Protein AF-A0A5C5XMS8-F1 (afdb_monomer)

Secondary structure (DSSP, 8-state):
--HHHHHHHHHHHHHHHHHTTS-HHHHTSEEEHHHHHHHHHHHHHHHHH-GGGGGTSPPPP---HHHHHTTEEEEEHHHHHHHHHHHHHHHHHHHHT-

pLDDT: mean 89.98, std 7.84, range [49.34, 96.25]

Structure (mmCIF, N/CA/C/O backbone):
data_AF-A0A5C5XMS8-F1
#
_entry.id   AF-A0A5C5XMS8-F1
#
loop_
_atom_site.group_PDB
_atom_site.id
_atom_site.type_symbol
_atom_site.label_atom_id
_atom_site.label_alt_id
_atom_site.label_comp_id
_atom_site.label_asym_id
_atom_site.label_entity_id
_atom_site.label_seq_id
_atom_site.pdbx_PDB_ins_code
_atom_site.Cartn_x
_atom_site.Cartn_y
_atom_site.Cartn_z
_atom_site.occupancy
_atom_site.B_iso_or_equiv
_atom_site.auth_seq_id
_atom_site.auth_comp_id
_atom_site.auth_asym_id
_atom_site.auth_atom_id
_atom_site.pdbx_PDB_model_num
ATOM 1 N N . MET A 1 1 ? -7.983 2.768 20.658 1.00 59.47 1 MET A N 1
ATOM 2 C CA . MET A 1 1 ? -7.372 2.510 19.334 1.00 59.47 1 MET A CA 1
ATOM 3 C C . MET A 1 1 ? -6.460 1.306 19.478 1.00 59.47 1 MET A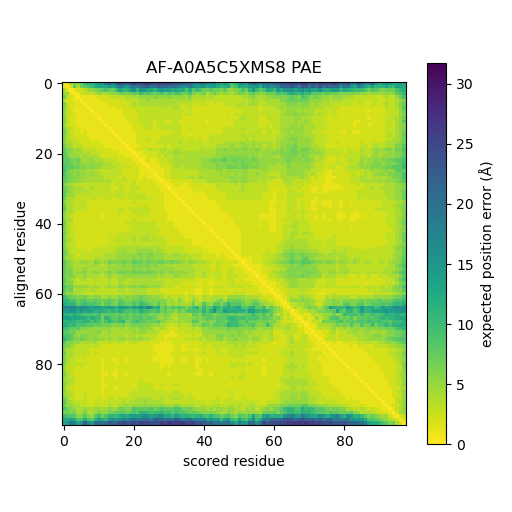 C 1
ATOM 5 O O . MET A 1 1 ? -5.700 1.280 20.442 1.00 59.47 1 MET A O 1
ATOM 9 N N . THR A 1 2 ? -6.557 0.299 18.614 1.00 69.50 2 THR A N 1
ATOM 10 C CA . THR A 1 2 ? -5.670 -0.868 18.692 1.00 69.50 2 THR A CA 1
ATOM 11 C C . THR A 1 2 ? -4.249 -0.459 18.307 1.00 69.50 2 THR A C 1
ATOM 13 O O . THR A 1 2 ? -4.037 0.325 17.381 1.00 69.50 2 THR A O 1
ATOM 16 N N . LYS A 1 3 ? -3.252 -0.970 19.040 1.00 76.50 3 LYS A N 1
ATOM 17 C CA . LYS A 1 3 ? -1.814 -0.768 18.767 1.00 76.50 3 LYS A CA 1
ATOM 18 C C . LYS A 1 3 ? -1.463 -1.078 17.301 1.00 76.50 3 LYS A C 1
ATOM 20 O O . LYS A 1 3 ? -0.571 -0.454 16.735 1.00 76.50 3 LYS A O 1
ATOM 25 N N . ASN A 1 4 ? -2.224 -1.982 16.690 1.00 84.50 4 ASN A N 1
ATOM 26 C CA . ASN A 1 4 ? -2.082 -2.434 1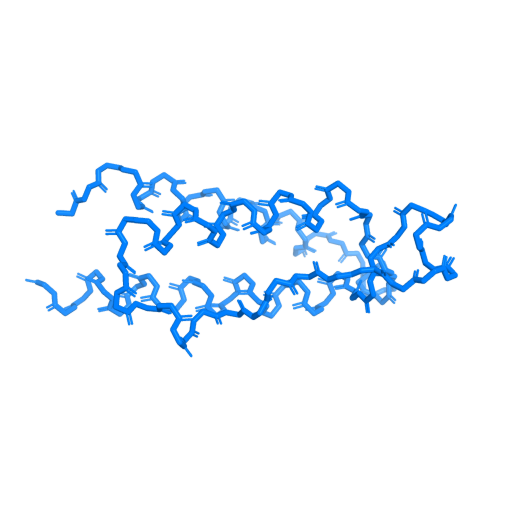5.313 1.00 84.50 4 ASN A CA 1
ATOM 27 C C . ASN A 1 4 ? -2.343 -1.327 14.281 1.00 84.50 4 ASN A C 1
ATOM 29 O O . ASN A 1 4 ? -1.551 -1.190 13.357 1.00 84.50 4 ASN A O 1
ATOM 33 N N . ILE A 1 5 ? -3.361 -0.473 14.460 1.00 87.62 5 ILE A N 1
ATOM 34 C CA . ILE A 1 5 ? -3.664 0.596 13.485 1.00 87.62 5 ILE A CA 1
ATOM 35 C C . ILE A 1 5 ? -2.532 1.633 13.431 1.00 87.62 5 ILE A C 1
ATOM 37 O O . ILE A 1 5 ? -2.140 2.064 12.349 1.00 87.62 5 ILE A O 1
ATOM 41 N N . LYS A 1 6 ? -1.941 1.987 14.581 1.00 88.00 6 LYS A N 1
ATOM 42 C CA . LYS A 1 6 ? -0.778 2.893 14.615 1.00 88.00 6 LYS A CA 1
ATOM 43 C C . LYS A 1 6 ? 0.428 2.295 13.890 1.00 88.00 6 LYS A C 1
ATOM 45 O O . LYS A 1 6 ? 1.081 2.991 13.122 1.00 88.00 6 LYS A O 1
ATOM 50 N N . LEU A 1 7 ? 0.695 1.002 14.093 1.00 90.06 7 LEU A N 1
ATOM 51 C CA . LEU A 1 7 ? 1.772 0.295 13.391 1.00 90.06 7 LEU A CA 1
ATOM 52 C C . LEU A 1 7 ? 1.524 0.233 11.876 1.00 90.06 7 LEU A C 1
ATOM 54 O O . LEU A 1 7 ? 2.455 0.447 11.101 1.00 90.06 7 LEU A O 1
ATOM 58 N N . LEU A 1 8 ? 0.275 0.004 11.453 1.00 91.25 8 LEU A N 1
ATOM 59 C CA . LEU A 1 8 ? -0.125 0.053 10.045 1.00 91.25 8 LEU A CA 1
ATOM 60 C C . LEU A 1 8 ? 0.110 1.441 9.442 1.00 91.25 8 LEU A C 1
ATOM 62 O O . LEU A 1 8 ? 0.730 1.539 8.385 1.00 91.25 8 LEU A O 1
ATOM 66 N N . LYS A 1 9 ? -0.298 2.512 10.136 1.00 92.00 9 LYS A N 1
ATOM 67 C CA . LYS A 1 9 ? -0.041 3.895 9.710 1.00 92.00 9 LYS A CA 1
ATOM 68 C C . LYS A 1 9 ? 1.455 4.163 9.544 1.00 92.00 9 LYS A C 1
ATOM 70 O O . LYS A 1 9 ? 1.872 4.627 8.489 1.00 92.00 9 LYS A O 1
ATOM 75 N N . THR A 1 10 ? 2.277 3.776 10.522 1.00 92.75 10 THR A N 1
ATOM 76 C CA . THR A 1 10 ? 3.741 3.911 10.428 1.00 92.75 10 THR A CA 1
ATOM 77 C C . THR A 1 10 ? 4.320 3.141 9.238 1.00 92.75 10 THR A C 1
ATOM 79 O O . THR A 1 10 ? 5.209 3.649 8.552 1.00 92.75 10 THR A O 1
ATOM 82 N N . LYS A 1 11 ? 3.820 1.929 8.955 1.00 92.38 11 LYS A N 1
ATOM 83 C CA . LYS A 1 11 ? 4.240 1.153 7.779 1.00 92.38 11 LYS A CA 1
ATOM 84 C C . LYS A 1 11 ? 3.903 1.898 6.483 1.00 92.38 11 LYS A C 1
ATOM 86 O O . LYS A 1 11 ? 4.790 2.074 5.651 1.00 92.38 11 LYS A O 1
ATOM 91 N N . ILE A 1 12 ? 2.668 2.386 6.344 1.00 94.25 12 ILE A N 1
ATOM 92 C CA . ILE A 1 12 ? 2.197 3.154 5.177 1.00 94.25 12 ILE A CA 1
ATOM 93 C C . ILE A 1 12 ? 3.050 4.417 4.971 1.00 94.25 12 ILE A C 1
ATOM 95 O O . ILE A 1 12 ? 3.539 4.658 3.867 1.00 94.25 12 ILE A O 1
ATOM 99 N N . GLU A 1 13 ? 3.292 5.190 6.031 1.00 94.69 13 GLU A N 1
ATOM 100 C CA . GLU A 1 13 ? 4.106 6.412 5.989 1.00 94.69 13 GLU A CA 1
ATOM 101 C C . GLU A 1 13 ? 5.565 6.135 5.600 1.00 94.69 13 GLU A C 1
ATOM 103 O O . GLU A 1 13 ? 6.156 6.880 4.815 1.00 94.69 13 GLU A O 1
ATOM 108 N N . SER A 1 14 ? 6.151 5.046 6.107 1.00 93.62 14 SER A N 1
ATOM 109 C CA . SER A 1 14 ? 7.512 4.630 5.754 1.00 93.62 14 SER A CA 1
ATOM 110 C C . SER A 1 14 ? 7.622 4.232 4.278 1.00 93.62 14 SER A C 1
ATOM 112 O O . SER A 1 14 ? 8.546 4.664 3.574 1.00 93.62 14 SER A O 1
ATOM 114 N N . THR A 1 15 ? 6.641 3.475 3.775 1.00 93.12 15 THR A N 1
ATOM 115 C CA . THR A 1 15 ? 6.548 3.120 2.355 1.00 93.12 15 THR A CA 1
ATOM 116 C C . THR A 1 15 ? 6.419 4.376 1.500 1.0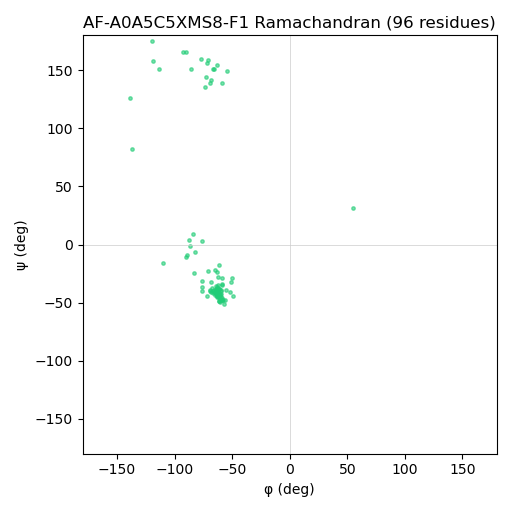0 93.12 15 THR A C 1
ATOM 118 O O . THR A 1 15 ? 7.224 4.575 0.589 1.00 93.12 15 THR A O 1
ATOM 121 N N . LYS A 1 16 ? 5.501 5.289 1.846 1.00 94.00 16 LYS A N 1
ATOM 122 C CA . LYS A 1 16 ? 5.331 6.576 1.155 1.00 94.00 16 LYS A CA 1
ATOM 123 C C . LYS A 1 16 ? 6.629 7.382 1.131 1.00 94.00 16 LYS A C 1
ATOM 125 O O . LYS A 1 16 ? 7.042 7.853 0.075 1.00 94.00 16 LYS A O 1
ATOM 130 N N . LYS A 1 17 ? 7.319 7.510 2.268 1.00 93.56 17 LYS A N 1
ATOM 131 C CA . LYS A 1 17 ? 8.599 8.233 2.358 1.00 93.56 17 LYS A CA 1
ATOM 132 C C . LYS A 1 17 ? 9.661 7.641 1.434 1.00 93.56 17 LYS A C 1
ATOM 134 O O . LYS A 1 17 ? 10.498 8.374 0.913 1.00 93.56 17 LYS A O 1
ATOM 139 N N . THR A 1 18 ? 9.645 6.326 1.242 1.00 91.25 18 THR A N 1
ATOM 140 C CA . THR A 1 18 ? 10.557 5.639 0.324 1.00 91.25 18 THR A CA 1
ATOM 141 C C . THR A 1 18 ? 10.192 5.930 -1.131 1.00 91.25 18 THR A C 1
ATOM 143 O O . THR A 1 18 ? 11.073 6.293 -1.908 1.00 91.25 18 THR A O 1
ATOM 146 N N . LEU A 1 19 ? 8.903 5.879 -1.482 1.00 90.56 19 LEU A N 1
ATOM 147 C CA . LEU A 1 19 ? 8.416 6.247 -2.818 1.00 90.56 19 LEU A CA 1
ATOM 148 C C . LEU A 1 19 ? 8.679 7.718 -3.161 1.00 90.56 19 LEU A C 1
ATOM 150 O O . LEU A 1 19 ? 9.031 8.034 -4.295 1.00 90.56 19 LEU A O 1
ATOM 154 N N . GLY A 1 20 ? 8.605 8.612 -2.172 1.00 89.31 20 GLY A N 1
ATOM 155 C CA . GLY A 1 20 ? 8.917 10.034 -2.323 1.00 89.31 20 GLY A CA 1
ATOM 156 C C . GLY A 1 20 ? 10.364 10.326 -2.739 1.00 89.31 20 GLY A C 1
ATOM 157 O O . GLY A 1 20 ? 10.641 11.417 -3.226 1.00 89.31 20 GLY A O 1
ATOM 158 N N . LYS A 1 21 ? 11.282 9.360 -2.588 1.00 93.00 21 LYS A N 1
ATOM 159 C CA . LYS A 1 21 ? 12.687 9.476 -3.019 1.00 93.00 21 LYS A CA 1
ATOM 160 C C . LYS A 1 21 ? 12.922 9.019 -4.460 1.00 93.00 21 LYS A C 1
ATOM 162 O O . LYS A 1 21 ? 14.029 9.183 -4.968 1.00 93.00 21 LYS A O 1
ATOM 167 N N . LEU A 1 22 ? 11.927 8.406 -5.099 1.00 91.62 22 LEU A N 1
ATOM 168 C CA . LEU A 1 22 ? 12.034 7.963 -6.484 1.00 9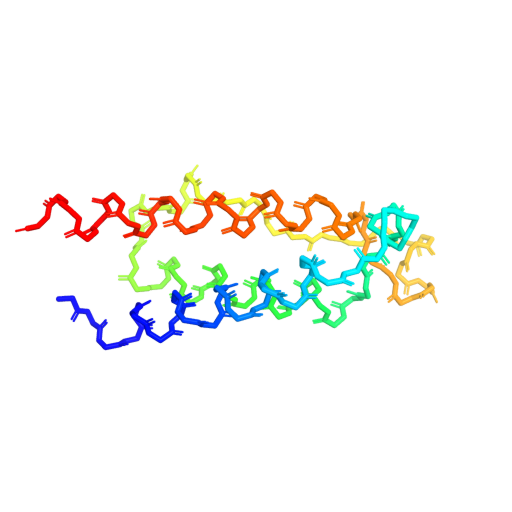1.62 22 LEU A CA 1
ATOM 169 C C . LEU A 1 22 ? 12.006 9.164 -7.432 1.00 91.62 22 LEU A C 1
ATOM 171 O O . LEU A 1 22 ? 11.274 10.130 -7.207 1.00 91.62 22 LEU A O 1
ATOM 175 N N . SER A 1 23 ? 12.772 9.081 -8.522 1.00 93.69 23 SER A N 1
ATOM 176 C CA . SER A 1 23 ? 12.714 10.088 -9.583 1.00 93.69 23 SER A CA 1
ATOM 177 C C . SER A 1 23 ? 11.327 10.111 -10.247 1.00 93.69 23 SER A C 1
ATOM 179 O O . SER A 1 23 ? 10.646 9.078 -10.264 1.00 93.69 23 SER A O 1
ATOM 181 N N . PRO A 1 24 ? 10.905 11.243 -10.842 1.00 91.88 24 PRO A N 1
ATOM 182 C CA . PRO A 1 24 ? 9.634 11.328 -11.566 1.00 91.88 24 PRO A CA 1
ATOM 183 C C . PRO A 1 24 ? 9.462 10.230 -12.626 1.00 91.88 24 PRO A C 1
ATOM 185 O O . PRO A 1 24 ? 8.398 9.619 -12.705 1.00 91.88 24 PRO A O 1
ATOM 188 N N . ASP A 1 25 ? 10.526 9.904 -13.363 1.00 92.81 25 ASP A N 1
ATOM 189 C CA . ASP A 1 25 ? 10.510 8.837 -14.372 1.00 92.81 25 ASP A CA 1
ATOM 190 C C . ASP A 1 25 ? 10.284 7.458 -13.747 1.00 92.81 25 ASP A C 1
ATOM 192 O O . ASP A 1 25 ? 9.497 6.655 -14.248 1.00 92.81 25 ASP A O 1
ATOM 196 N N . SER A 1 26 ? 10.912 7.194 -12.596 1.00 90.81 26 SER A N 1
ATOM 197 C CA . SER A 1 26 ? 10.704 5.946 -11.857 1.00 90.81 26 SER A CA 1
ATOM 198 C C . SER A 1 26 ? 9.254 5.822 -11.390 1.00 90.81 26 SER A C 1
ATOM 200 O O . SER A 1 26 ? 8.681 4.732 -11.450 1.00 90.81 26 SER A O 1
ATOM 202 N N . LYS A 1 27 ? 8.623 6.938 -10.993 1.00 92.31 27 LYS A N 1
ATOM 203 C CA . LYS A 1 27 ? 7.220 6.958 -10.553 1.00 92.31 27 LYS A CA 1
ATOM 204 C C . LYS A 1 27 ? 6.226 6.588 -11.661 1.00 92.31 27 LYS A C 1
ATOM 206 O O . LYS A 1 27 ? 5.122 6.136 -11.360 1.00 92.31 27 LYS A O 1
ATOM 211 N N . GLN A 1 28 ? 6.623 6.725 -12.928 1.00 93.69 28 GLN A N 1
ATOM 212 C CA . GLN A 1 28 ? 5.822 6.328 -14.090 1.00 93.69 28 GLN A CA 1
ATOM 213 C C . GLN A 1 28 ? 5.912 4.835 -14.426 1.00 93.69 28 GLN A C 1
ATOM 215 O O . GLN A 1 28 ? 5.187 4.356 -15.302 1.00 93.69 28 GLN A O 1
ATOM 220 N N . THR A 1 29 ? 6.782 4.088 -13.747 1.00 94.19 29 THR A N 1
ATOM 221 C CA . THR A 1 29 ? 6.912 2.644 -13.944 1.00 94.19 29 THR A CA 1
ATOM 222 C C . THR A 1 29 ? 5.915 1.868 -13.087 1.00 94.19 29 THR A C 1
ATOM 224 O O . THR A 1 29 ? 5.497 2.320 -12.020 1.00 94.19 29 THR A O 1
ATOM 227 N N . HIS A 1 30 ? 5.523 0.692 -13.575 1.00 94.19 30 HIS A N 1
ATOM 228 C CA . HIS A 1 30 ? 4.646 -0.214 -12.841 1.00 94.19 30 HIS A CA 1
ATOM 229 C C . HIS A 1 30 ? 5.349 -0.788 -11.615 1.00 94.19 30 HIS A C 1
ATOM 231 O O . HIS A 1 30 ? 6.532 -1.143 -11.681 1.00 94.19 30 HIS A O 1
ATOM 237 N N . ILE A 1 31 ? 4.604 -0.924 -10.522 1.00 94.88 31 ILE A N 1
ATOM 238 C CA . ILE A 1 31 ? 5.115 -1.570 -9.314 1.00 94.88 31 ILE A CA 1
ATOM 239 C C . ILE A 1 31 ? 5.265 -3.078 -9.535 1.00 94.88 31 ILE A C 1
ATOM 241 O O . ILE A 1 31 ? 4.631 -3.670 -10.415 1.00 94.88 31 ILE A O 1
ATOM 245 N N . SER A 1 32 ? 6.100 -3.721 -8.723 1.00 94.62 32 SER A N 1
ATOM 246 C CA . SER A 1 32 ? 6.181 -5.180 -8.715 1.00 94.62 32 SER A CA 1
ATOM 247 C C . SER A 1 32 ? 4.935 -5.800 -8.076 1.00 94.62 32 SER A C 1
ATOM 249 O O . SER A 1 32 ? 4.280 -5.181 -7.234 1.00 94.62 32 SER A O 1
ATOM 251 N N . LEU A 1 33 ? 4.639 -7.054 -8.431 1.00 93.12 33 LEU A N 1
ATOM 252 C CA . LEU A 1 33 ? 3.576 -7.828 -7.775 1.00 93.12 33 LEU A CA 1
ATOM 253 C C . LEU A 1 33 ? 3.767 -7.904 -6.257 1.00 93.12 33 LEU A C 1
ATOM 255 O O . LEU A 1 33 ? 2.804 -7.745 -5.522 1.00 93.12 33 LEU A O 1
ATOM 259 N N . ALA A 1 34 ? 5.006 -8.055 -5.787 1.00 92.50 34 ALA A N 1
ATOM 260 C CA . ALA A 1 34 ? 5.298 -8.128 -4.357 1.00 92.50 34 ALA A CA 1
ATOM 261 C C . ALA A 1 34 ? 4.884 -6.850 -3.603 1.00 92.50 34 ALA A C 1
ATOM 263 O O . ALA A 1 34 ? 4.368 -6.922 -2.492 1.00 92.50 34 ALA A O 1
ATOM 264 N N . ILE A 1 35 ? 5.072 -5.671 -4.211 1.00 94.06 35 ILE A N 1
ATOM 265 C CA . ILE A 1 35 ? 4.632 -4.402 -3.611 1.00 94.06 35 ILE A CA 1
ATOM 266 C C . ILE A 1 35 ? 3.100 -4.319 -3.606 1.00 94.06 35 ILE A C 1
ATOM 268 O O . ILE A 1 35 ? 2.513 -3.873 -2.621 1.00 94.06 35 ILE A O 1
ATOM 272 N N . ALA A 1 36 ? 2.449 -4.770 -4.681 1.00 95.06 36 ALA A N 1
ATOM 273 C CA . ALA A 1 36 ? 0.992 -4.826 -4.751 1.00 95.06 36 ALA A CA 1
ATOM 274 C C . ALA A 1 36 ? 0.394 -5.766 -3.689 1.00 95.06 36 ALA A C 1
ATOM 276 O O . ALA A 1 36 ? -0.586 -5.415 -3.037 1.00 95.06 36 ALA A O 1
ATOM 277 N N . GLU A 1 37 ? 0.998 -6.937 -3.488 1.00 94.94 37 GLU A N 1
ATOM 278 C CA . GLU A 1 37 ? 0.602 -7.907 -2.465 1.00 94.94 37 GLU A CA 1
ATOM 279 C C . GLU A 1 37 ? 0.769 -7.342 -1.051 1.00 94.94 37 GLU A C 1
ATOM 281 O O . GLU A 1 37 ? -0.154 -7.455 -0.244 1.00 94.94 37 GLU A O 1
ATOM 286 N N . ASP A 1 38 ? 1.890 -6.672 -0.760 1.00 94.31 38 ASP A N 1
ATOM 287 C CA . ASP A 1 38 ? 2.110 -6.043 0.548 1.00 94.31 38 ASP A CA 1
ATOM 288 C C . ASP A 1 38 ? 1.080 -4.937 0.828 1.00 94.31 38 ASP A C 1
ATOM 290 O O . ASP A 1 38 ? 0.506 -4.877 1.918 1.00 94.31 38 ASP A O 1
ATOM 294 N N . PHE A 1 39 ? 0.779 -4.102 -0.173 1.00 95.62 39 PHE A N 1
ATOM 295 C CA . PHE A 1 39 ? -0.266 -3.082 -0.078 1.00 95.62 39 PHE A CA 1
ATOM 296 C C . PHE A 1 39 ? -1.659 -3.692 0.141 1.00 95.62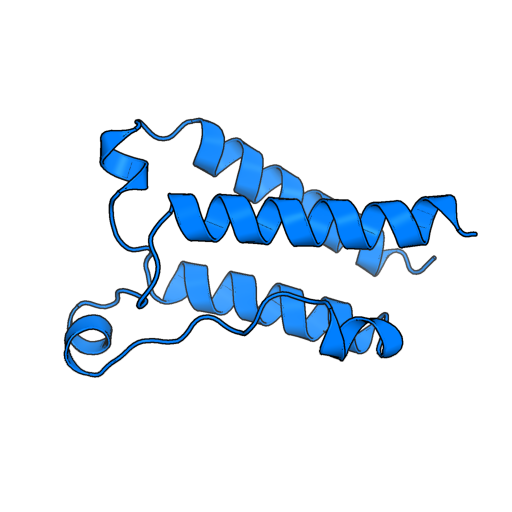 39 PHE A C 1
ATOM 298 O O . PHE A 1 39 ? -2.401 -3.254 1.021 1.00 95.62 39 PHE A O 1
ATOM 305 N N . ASN A 1 40 ? -2.010 -4.739 -0.608 1.00 96.06 40 ASN A N 1
ATOM 306 C CA . ASN A 1 40 ? -3.281 -5.443 -0.436 1.00 96.06 40 ASN A CA 1
ATOM 307 C C . ASN A 1 40 ? -3.402 -6.060 0.965 1.00 96.06 40 ASN A C 1
ATOM 309 O O . ASN A 1 40 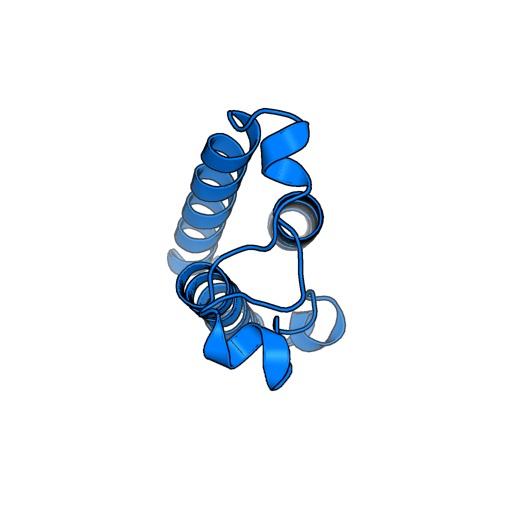? -4.475 -6.001 1.564 1.00 96.06 40 ASN A O 1
ATOM 313 N N . GLY A 1 41 ? -2.302 -6.587 1.509 1.00 95.12 41 GLY A N 1
ATOM 314 C CA . GLY A 1 41 ? -2.242 -7.092 2.879 1.00 95.12 41 GLY A CA 1
ATOM 315 C C . GLY A 1 41 ? -2.466 -6.002 3.931 1.00 95.12 41 GLY A C 1
ATOM 316 O O . GLY A 1 41 ? -3.128 -6.251 4.937 1.00 95.12 41 GLY A O 1
ATOM 317 N N . ILE A 1 42 ? -1.979 -4.778 3.691 1.00 93.94 42 ILE A N 1
ATOM 318 C CA . ILE A 1 42 ? -2.270 -3.620 4.551 1.00 93.94 42 ILE A CA 1
ATOM 319 C C . ILE A 1 42 ? -3.769 -3.299 4.534 1.00 93.94 42 ILE A C 1
ATOM 321 O O . ILE A 1 42 ? -4.346 -3.100 5.602 1.00 93.94 42 ILE A O 1
ATOM 325 N N . ILE A 1 43 ? -4.407 -3.284 3.357 1.00 94.56 43 ILE A N 1
ATOM 326 C CA . ILE A 1 43 ? -5.860 -3.070 3.251 1.00 94.56 43 ILE A CA 1
ATOM 327 C C . ILE A 1 43 ? -6.616 -4.144 4.034 1.00 94.56 43 ILE A C 1
ATOM 329 O O . ILE A 1 43 ? -7.507 -3.811 4.811 1.00 94.56 43 ILE A O 1
ATOM 333 N N . ASP A 1 44 ? -6.253 -5.416 3.859 1.00 94.75 44 ASP A N 1
ATOM 334 C CA . ASP A 1 44 ? -6.913 -6.524 4.552 1.00 94.75 44 ASP A CA 1
ATOM 335 C C . ASP A 1 44 ? -6.820 -6.378 6.071 1.00 94.75 44 ASP A C 1
ATOM 337 O O . ASP A 1 44 ? -7.829 -6.488 6.765 1.00 94.75 44 ASP A O 1
ATOM 341 N N . GLN A 1 45 ? -5.636 -6.056 6.595 1.00 92.62 45 GLN A N 1
ATOM 342 C CA . GLN A 1 45 ? -5.451 -5.823 8.028 1.00 92.62 45 GLN A CA 1
ATOM 343 C C . GLN A 1 45 ? -6.242 -4.608 8.521 1.00 92.62 45 GLN A C 1
ATOM 345 O O . GLN A 1 45 ? -6.831 -4.656 9.599 1.00 92.62 45 GLN A O 1
ATOM 350 N N . LEU A 1 46 ? -6.300 -3.532 7.734 1.00 91.44 46 LEU A N 1
ATOM 351 C CA . LEU A 1 46 ? -7.024 -2.327 8.119 1.00 91.44 46 LEU A CA 1
ATOM 352 C C . LEU A 1 46 ? -8.542 -2.557 8.155 1.00 91.44 46 LEU A C 1
ATOM 354 O O . LEU A 1 46 ? -9.200 -2.114 9.091 1.00 91.44 46 LEU A O 1
ATOM 358 N N . VAL A 1 47 ? -9.087 -3.298 7.186 1.00 92.56 47 VAL A N 1
ATOM 359 C CA . VAL A 1 47 ? -10.508 -3.681 7.152 1.00 92.56 47 VAL A CA 1
ATOM 360 C C . VAL A 1 47 ? -10.851 -4.674 8.265 1.00 92.56 47 VAL A C 1
ATOM 362 O O . VAL A 1 47 ? -11.958 -4.632 8.791 1.00 92.56 47 VAL A O 1
ATOM 365 N N . LEU A 1 48 ? -9.926 -5.552 8.661 1.00 92.00 48 LEU A N 1
ATOM 366 C CA . LEU A 1 48 ? -10.130 -6.435 9.815 1.00 92.00 48 LEU A CA 1
ATOM 367 C C . LEU A 1 48 ? -10.203 -5.654 11.135 1.00 92.00 48 LEU A C 1
ATOM 369 O O . LEU A 1 48 ? -11.045 -5.953 11.977 1.00 92.00 48 LEU A O 1
ATOM 373 N N . GLU A 1 49 ? -9.338 -4.654 11.313 1.00 88.94 49 GLU A N 1
ATOM 374 C CA . GLU A 1 49 ? -9.303 -3.816 12.520 1.00 88.94 49 GLU A CA 1
ATOM 375 C C . GLU A 1 49 ? -10.444 -2.787 12.559 1.00 88.94 49 GLU A C 1
ATOM 377 O O . GLU A 1 49 ? -10.924 -2.431 13.637 1.00 88.94 49 GLU A O 1
ATOM 382 N N . VAL A 1 50 ? -10.882 -2.301 11.392 1.00 89.00 50 VAL A N 1
ATOM 383 C CA . VAL A 1 50 ? -11.957 -1.313 11.241 1.00 89.00 50 VAL A CA 1
ATOM 384 C C . VAL A 1 50 ? -12.883 -1.726 10.083 1.00 89.00 50 VAL A C 1
ATOM 386 O O . VAL A 1 50 ? -12.754 -1.229 8.967 1.00 89.00 50 VAL A O 1
ATOM 389 N N . PRO A 1 51 ? -13.854 -2.628 10.299 1.00 89.31 51 PRO A N 1
ATOM 390 C CA . PRO A 1 51 ? -14.723 -3.118 9.220 1.00 89.31 51 PRO A CA 1
ATOM 391 C C . PRO A 1 51 ? -15.519 -2.025 8.494 1.00 89.31 51 PRO A C 1
ATOM 393 O O . PRO A 1 51 ? -15.784 -2.144 7.295 1.00 89.31 51 PRO A O 1
ATOM 396 N N . ASP A 1 52 ? -15.840 -0.936 9.193 1.00 88.69 52 ASP A N 1
ATOM 397 C CA . ASP A 1 52 ? -16.654 0.172 8.683 1.00 88.69 52 ASP A CA 1
ATOM 398 C C . ASP A 1 52 ? -16.009 0.898 7.493 1.00 88.69 52 ASP A C 1
ATOM 400 O O . ASP A 1 52 ? -16.711 1.481 6.665 1.00 88.69 52 ASP A O 1
ATOM 404 N N . ILE A 1 53 ? -14.678 0.826 7.347 1.00 88.38 53 ILE A N 1
ATOM 405 C CA . ILE A 1 53 ? -13.975 1.511 6.254 1.00 88.38 53 ILE A CA 1
ATOM 406 C C . ILE A 1 53 ? -13.893 0.699 4.961 1.00 88.38 53 ILE A C 1
ATOM 408 O O . ILE A 1 53 ? -13.357 1.185 3.965 1.00 88.38 53 ILE A O 1
ATOM 412 N N . LYS A 1 54 ? -14.421 -0.531 4.932 1.00 90.31 54 LYS A N 1
ATOM 413 C CA . LYS A 1 54 ? -14.305 -1.442 3.780 1.00 90.31 54 LYS A CA 1
ATOM 414 C C . LYS A 1 54 ? -14.717 -0.812 2.445 1.00 90.31 54 LYS A C 1
ATOM 416 O O . LYS A 1 54 ? -14.157 -1.161 1.410 1.00 90.31 54 LYS A O 1
ATOM 421 N N . ASN A 1 55 ? -15.685 0.100 2.467 1.00 90.62 55 ASN A N 1
ATOM 422 C CA . ASN A 1 55 ? -16.213 0.742 1.262 1.00 90.62 55 ASN A CA 1
ATOM 423 C C . ASN A 1 55 ? -15.483 2.040 0.876 1.00 90.62 55 ASN A C 1
ATOM 425 O O . ASN A 1 55 ? -15.726 2.552 -0.214 1.00 90.62 55 ASN A O 1
ATOM 429 N N . ILE A 1 56 ? -14.626 2.577 1.751 1.00 91.44 56 ILE A N 1
ATOM 430 C CA . ILE A 1 56 ? -13.890 3.832 1.519 1.00 91.44 56 ILE A CA 1
ATOM 431 C C . ILE A 1 56 ? -12.390 3.612 1.300 1.00 91.44 56 ILE A C 1
ATOM 433 O O . ILE A 1 56 ? -11.716 4.507 0.798 1.00 91.44 56 ILE A O 1
ATOM 437 N N . VAL A 1 57 ? -11.854 2.438 1.654 1.00 92.69 57 VAL A N 1
ATOM 438 C CA . VAL A 1 57 ? -10.462 2.083 1.346 1.00 92.69 57 VAL A CA 1
ATOM 439 C C . VAL A 1 57 ? -10.249 1.921 -0.164 1.00 92.69 57 VAL A C 1
ATOM 441 O O . VAL A 1 57 ? -11.170 1.510 -0.879 1.00 92.69 57 VAL A O 1
ATOM 444 N N . PRO A 1 58 ? -9.029 2.189 -0.668 1.00 93.62 58 PRO A N 1
ATOM 445 C CA . PRO A 1 58 ? -8.679 1.895 -2.049 1.00 93.62 58 PRO A CA 1
ATOM 446 C C . PRO A 1 58 ? -8.950 0.430 -2.399 1.00 93.62 58 PRO A C 1
ATOM 448 O O . PRO A 1 58 ? -8.837 -0.471 -1.563 1.00 93.62 58 PRO A O 1
ATOM 451 N N . LYS A 1 59 ? -9.290 0.179 -3.664 1.00 91.94 59 LYS A N 1
ATOM 452 C CA . LYS A 1 59 ? -9.456 -1.190 -4.158 1.00 91.94 59 LYS A CA 1
ATOM 453 C C . LYS A 1 59 ? -8.117 -1.922 -4.133 1.00 91.94 59 LYS A C 1
ATOM 455 O O . LYS A 1 59 ? -7.061 -1.319 -4.317 1.00 91.94 59 LYS A O 1
ATOM 460 N N . LYS A 1 60 ? -8.182 -3.245 -3.974 1.00 94.12 60 LYS A N 1
ATOM 461 C CA . LYS A 1 60 ? -7.002 -4.097 -4.106 1.00 94.12 60 LYS A CA 1
ATOM 462 C C . LYS A 1 60 ? -6.387 -3.954 -5.494 1.00 94.12 60 LYS A C 1
ATOM 464 O O . LYS A 1 60 ? -7.092 -3.929 -6.503 1.00 94.12 60 LYS A O 1
ATOM 469 N N . ILE A 1 61 ? -5.065 -3.904 -5.520 1.00 95.00 61 ILE A N 1
ATOM 470 C CA . ILE A 1 61 ? -4.264 -3.862 -6.733 1.00 95.00 61 ILE A CA 1
ATOM 471 C C . ILE A 1 61 ? -4.291 -5.248 -7.374 1.00 95.00 61 ILE A C 1
ATOM 473 O O . ILE A 1 61 ? -4.133 -6.260 -6.689 1.00 95.00 61 ILE A O 1
ATOM 477 N N . THR A 1 62 ? -4.479 -5.284 -8.689 1.00 92.06 62 THR A N 1
ATOM 478 C CA . THR A 1 62 ? -4.514 -6.520 -9.477 1.00 92.06 62 THR A CA 1
ATOM 479 C C . THR A 1 62 ? -3.412 -6.522 -10.537 1.00 92.06 62 THR A C 1
ATOM 481 O O . THR A 1 62 ? -2.629 -5.571 -10.648 1.00 92.06 62 THR A O 1
ATOM 484 N N . SER A 1 63 ? -3.292 -7.644 -11.240 1.00 89.88 63 SER A N 1
ATOM 485 C CA . SER A 1 63 ? -2.395 -7.794 -12.377 1.00 89.88 63 SER A CA 1
ATOM 486 C C . SER A 1 63 ? -3.096 -8.576 -13.482 1.00 89.88 63 SER A C 1
ATOM 488 O O . SER A 1 63 ? -3.594 -9.680 -13.257 1.00 89.88 63 SER A O 1
ATOM 490 N N . THR A 1 64 ? -3.135 -8.005 -14.680 1.00 88.69 64 THR A N 1
ATOM 491 C CA . THR A 1 64 ? -3.636 -8.649 -15.895 1.00 88.69 64 THR A CA 1
ATOM 492 C C . THR A 1 64 ? -2.606 -9.633 -16.453 1.00 88.69 64 THR A C 1
ATOM 494 O O . THR A 1 64 ? -1.414 -9.529 -16.161 1.00 88.69 64 THR A O 1
ATOM 497 N N . MET A 1 65 ? -3.039 -10.595 -17.284 1.00 79.00 65 MET A N 1
ATOM 498 C CA . MET A 1 65 ? -2.153 -11.658 -17.793 1.00 79.00 65 MET A CA 1
ATOM 499 C C . MET A 1 65 ? -0.822 -11.150 -18.387 1.00 79.00 65 MET A C 1
ATOM 501 O O . MET A 1 65 ? 0.214 -11.703 -18.014 1.00 79.00 65 MET A O 1
ATOM 505 N N . PRO A 1 66 ? -0.768 -10.088 -19.221 1.00 80.19 66 PRO A N 1
ATOM 506 C CA . PRO A 1 66 ? 0.514 -9.592 -19.728 1.00 80.19 66 PRO A CA 1
ATOM 507 C C . PRO A 1 66 ? 1.440 -9.075 -18.615 1.00 80.19 66 PRO A C 1
ATOM 509 O O . PRO A 1 66 ? 2.644 -9.322 -18.637 1.00 80.19 66 PRO A O 1
ATOM 512 N N . MET A 1 67 ? 0.880 -8.401 -17.609 1.00 81.44 67 MET A N 1
ATOM 513 C CA . MET A 1 67 ? 1.626 -7.800 -16.500 1.00 81.44 67 MET A CA 1
ATOM 514 C C . MET A 1 67 ? 2.097 -8.842 -15.483 1.00 81.44 67 MET A C 1
ATOM 516 O O . MET A 1 67 ? 3.231 -8.773 -14.994 1.00 81.44 67 MET A O 1
ATOM 520 N N . SER A 1 68 ? 1.275 -9.860 -15.234 1.00 78.50 68 SER A N 1
ATOM 521 C CA . SER A 1 68 ? 1.583 -10.956 -14.314 1.00 78.50 68 SER A CA 1
ATOM 522 C C . SER A 1 68 ? 2.807 -11.746 -14.771 1.00 78.50 68 SER A C 1
ATOM 524 O O . SER A 1 68 ? 3.699 -12.015 -13.966 1.00 78.50 68 SER A O 1
ATOM 526 N N . HIS A 1 69 ? 2.923 -12.028 -16.075 1.00 85.06 69 HIS A N 1
ATOM 527 C CA . HIS A 1 69 ? 4.111 -12.679 -16.640 1.00 85.06 69 HIS A CA 1
ATOM 528 C C . HIS A 1 69 ? 5.390 -11.845 -16.465 1.00 85.06 69 HIS A C 1
ATOM 530 O O . HIS A 1 69 ? 6.478 -12.404 -16.332 1.00 85.06 69 HIS A O 1
ATOM 536 N N . MET A 1 70 ? 5.269 -10.517 -16.391 1.00 87.00 70 MET A N 1
ATOM 537 C CA . MET A 1 70 ? 6.385 -9.601 -16.134 1.00 87.00 70 MET A CA 1
ATOM 538 C C . MET A 1 70 ? 6.657 -9.360 -14.641 1.00 87.00 70 MET A C 1
ATOM 540 O O . MET A 1 70 ? 7.512 -8.537 -14.311 1.00 87.00 70 MET A O 1
ATOM 544 N N . LYS A 1 71 ? 5.941 -10.042 -13.734 1.00 90.94 71 LYS A N 1
ATOM 545 C CA . LYS A 1 71 ? 5.963 -9.799 -12.280 1.00 90.94 71 LYS A CA 1
ATOM 546 C C . LYS A 1 71 ? 5.639 -8.348 -11.898 1.00 90.94 71 LYS A C 1
ATOM 548 O O . LYS A 1 71 ? 6.139 -7.836 -10.891 1.00 90.94 71 LYS A O 1
ATOM 553 N N . LYS A 1 72 ? 4.793 -7.688 -12.691 1.00 91.81 72 LYS A N 1
ATOM 554 C CA . LYS A 1 72 ? 4.339 -6.309 -12.478 1.00 91.81 72 LYS A CA 1
ATOM 555 C C . LYS A 1 72 ? 2.845 -6.274 -12.169 1.00 91.81 72 LYS A C 1
ATOM 557 O O . LYS A 1 72 ? 2.088 -7.136 -12.613 1.00 91.81 72 LYS A O 1
ATOM 562 N N . ALA A 1 73 ? 2.429 -5.278 -11.402 1.00 94.19 73 ALA A N 1
ATOM 563 C CA . ALA A 1 73 ? 1.020 -4.985 -11.178 1.00 94.19 73 ALA A CA 1
ATOM 564 C C . ALA A 1 73 ? 0.487 -4.004 -12.231 1.00 94.19 73 ALA A C 1
ATOM 566 O O . ALA A 1 73 ? 1.270 -3.346 -12.915 1.00 94.19 73 ALA A O 1
ATOM 567 N N . ASP A 1 74 ? -0.836 -3.868 -12.324 1.00 91.75 74 ASP A N 1
ATOM 568 C CA . ASP A 1 74 ? -1.490 -2.979 -13.298 1.00 91.75 74 ASP A CA 1
ATOM 569 C C . ASP A 1 74 ? -1.425 -1.487 -12.923 1.00 91.75 74 ASP A C 1
ATOM 571 O O . ASP A 1 74 ? -1.991 -0.653 -13.624 1.00 91.75 74 ASP A O 1
ATOM 575 N N . ILE A 1 75 ? -0.748 -1.132 -11.825 1.00 94.38 75 ILE A N 1
ATOM 576 C CA . ILE A 1 75 ? -0.610 0.259 -11.378 1.00 94.38 75 ILE A CA 1
ATOM 577 C C . ILE A 1 75 ? 0.845 0.715 -11.351 1.00 94.38 75 ILE A C 1
ATOM 579 O O . ILE A 1 75 ? 1.777 -0.091 -11.222 1.00 94.38 75 ILE A O 1
ATOM 583 N N . LYS A 1 76 ? 1.038 2.032 -11.418 1.00 95.81 76 LYS A N 1
ATOM 584 C CA . LYS A 1 76 ? 2.347 2.671 -11.306 1.00 95.81 76 LYS A CA 1
ATOM 585 C C . LYS A 1 76 ? 2.666 3.069 -9.870 1.00 95.81 76 LYS A C 1
ATOM 587 O O . LYS A 1 76 ? 1.799 3.121 -9.001 1.00 95.81 76 LYS A O 1
ATOM 592 N N . TYR A 1 77 ? 3.934 3.386 -9.625 1.00 95.50 77 TYR A N 1
ATOM 593 C CA . TYR A 1 77 ? 4.382 3.904 -8.330 1.00 95.50 77 TYR A CA 1
ATOM 594 C C . TYR A 1 77 ? 3.668 5.201 -7.926 1.00 95.50 77 TYR A C 1
ATOM 596 O O . TYR A 1 77 ? 3.402 5.385 -6.742 1.00 95.50 77 TYR A O 1
ATOM 604 N N . ILE A 1 78 ? 3.330 6.073 -8.884 1.00 95.06 78 ILE A N 1
ATOM 605 C CA . ILE A 1 78 ? 2.548 7.285 -8.601 1.00 95.06 78 ILE A CA 1
ATOM 606 C C . ILE A 1 78 ? 1.130 6.963 -8.109 1.00 95.06 78 ILE A C 1
ATOM 608 O O . ILE A 1 78 ? 0.661 7.573 -7.154 1.00 95.06 78 ILE A O 1
ATOM 612 N N . ASP A 1 79 ? 0.472 5.966 -8.703 1.00 95.50 79 ASP A N 1
ATOM 613 C CA . ASP A 1 79 ? -0.871 5.551 -8.288 1.00 95.50 79 ASP A CA 1
ATOM 614 C C . ASP A 1 79 ? -0.833 4.936 -6.884 1.00 95.50 79 ASP A C 1
ATOM 616 O O . ASP A 1 79 ? -1.687 5.221 -6.045 1.00 95.50 79 ASP A O 1
ATOM 620 N N . LEU A 1 80 ? 0.208 4.144 -6.597 1.00 95.81 80 LEU A N 1
ATOM 621 C CA . LEU A 1 80 ? 0.441 3.601 -5.262 1.00 95.81 80 LEU A CA 1
ATOM 622 C C . LEU A 1 80 ? 0.635 4.717 -4.227 1.00 95.81 80 LEU A C 1
ATOM 624 O O . LEU A 1 80 ? 0.075 4.636 -3.140 1.00 95.81 80 LEU A O 1
ATOM 628 N N . GLU A 1 81 ? 1.401 5.761 -4.548 1.00 94.69 81 GLU A N 1
ATOM 629 C CA . GLU A 1 81 ? 1.599 6.912 -3.659 1.00 94.69 81 GLU A CA 1
ATOM 630 C C . GLU A 1 81 ? 0.271 7.611 -3.335 1.00 94.69 81 GLU A C 1
ATOM 632 O O . GLU A 1 81 ? -0.009 7.873 -2.165 1.00 94.69 81 GLU A O 1
ATOM 637 N N . ILE A 1 82 ? -0.594 7.799 -4.338 1.00 95.06 82 ILE A N 1
ATOM 638 C CA . ILE A 1 82 ? -1.949 8.340 -4.150 1.00 95.06 82 ILE A CA 1
ATOM 639 C C . ILE A 1 82 ? -2.777 7.438 -3.223 1.00 95.06 82 ILE A C 1
ATOM 641 O O . ILE A 1 82 ? -3.469 7.931 -2.331 1.00 95.06 82 ILE A O 1
ATOM 645 N N . TYR A 1 83 ? -2.706 6.116 -3.389 1.00 96.25 83 TYR A N 1
ATOM 646 C CA . TYR A 1 83 ? -3.442 5.186 -2.528 1.00 96.25 83 TYR A CA 1
ATOM 647 C C . TYR A 1 83 ? -2.934 5.181 -1.084 1.00 96.25 83 TYR A C 1
ATOM 649 O O . TYR A 1 83 ? -3.736 5.101 -0.151 1.00 96.25 83 TYR A O 1
ATOM 657 N N . LEU A 1 84 ? -1.621 5.297 -0.875 1.00 95.56 84 LEU A N 1
ATOM 658 C CA . LEU A 1 84 ? -1.046 5.432 0.464 1.00 95.56 84 LEU A CA 1
ATOM 659 C C . LEU A 1 84 ? -1.511 6.736 1.130 1.00 95.56 84 LEU A C 1
ATOM 661 O O . LEU A 1 84 ? -1.833 6.723 2.317 1.00 95.56 84 LEU A O 1
ATOM 665 N N . ASP A 1 85 ? -1.624 7.829 0.372 1.00 95.19 85 ASP A N 1
ATOM 666 C CA . ASP A 1 85 ? -2.148 9.107 0.870 1.00 95.19 85 ASP A CA 1
ATOM 667 C C . ASP A 1 85 ? -3.604 9.016 1.309 1.00 95.19 85 ASP A C 1
ATOM 669 O O . ASP A 1 85 ? -3.956 9.486 2.393 1.00 95.19 85 ASP A O 1
ATOM 673 N N . GLN A 1 86 ? -4.437 8.348 0.512 1.00 93.81 86 GLN A N 1
ATOM 674 C CA . GLN A 1 86 ? -5.829 8.085 0.868 1.00 93.81 86 GLN A CA 1
ATOM 675 C C . GLN A 1 86 ? -5.930 7.268 2.160 1.00 93.81 86 GLN A C 1
ATOM 677 O O . GLN A 1 86 ? -6.705 7.624 3.046 1.00 93.81 86 GLN A O 1
ATOM 682 N N . LEU A 1 87 ? -5.119 6.215 2.311 1.00 93.81 87 LEU A N 1
ATOM 683 C CA . LEU A 1 87 ? -5.103 5.418 3.539 1.00 93.81 87 LEU A CA 1
ATOM 684 C C . LEU A 1 87 ? -4.662 6.235 4.761 1.00 93.81 87 LEU A C 1
ATOM 686 O O . LEU A 1 87 ? -5.283 6.115 5.816 1.00 93.81 87 LEU A O 1
ATOM 690 N N . ILE A 1 88 ? -3.633 7.083 4.640 1.00 93.81 88 ILE A N 1
ATOM 691 C CA . ILE A 1 88 ? -3.192 7.960 5.740 1.00 93.81 88 ILE A CA 1
ATOM 692 C C . ILE A 1 88 ? -4.314 8.920 6.145 1.00 93.81 88 ILE A C 1
ATOM 694 O O . ILE A 1 88 ? -4.556 9.091 7.342 1.00 93.81 88 ILE A O 1
ATOM 698 N N . ALA A 1 89 ? -4.999 9.531 5.174 1.00 92.50 89 ALA A N 1
ATOM 699 C CA . ALA A 1 89 ? -6.107 10.444 5.436 1.00 92.50 89 ALA A CA 1
ATOM 700 C C . ALA A 1 89 ? -7.259 9.731 6.159 1.00 92.50 89 ALA A C 1
ATOM 702 O O . ALA A 1 89 ? -7.689 10.192 7.212 1.00 92.50 89 ALA A O 1
ATOM 703 N N . ILE A 1 90 ? -7.674 8.557 5.666 1.00 90.75 90 ILE A N 1
ATOM 704 C CA . ILE A 1 90 ? -8.716 7.735 6.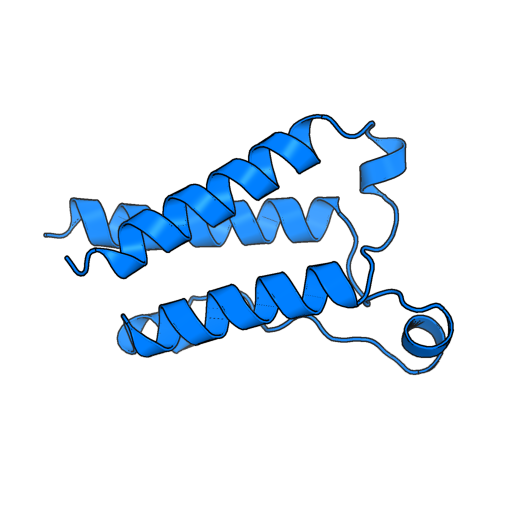300 1.00 90.75 90 ILE A CA 1
ATOM 705 C C . ILE A 1 90 ? -8.329 7.397 7.741 1.00 90.75 90 ILE A C 1
ATOM 707 O O . ILE A 1 90 ? -9.106 7.639 8.657 1.00 90.75 90 ILE A O 1
ATOM 711 N N 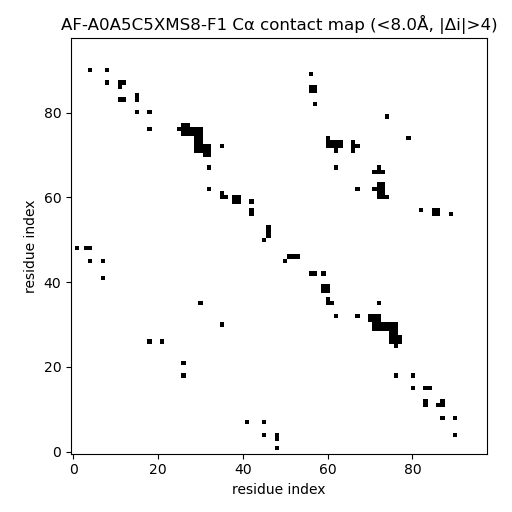. ILE A 1 91 ? -7.119 6.877 7.970 1.00 90.25 91 ILE A N 1
ATOM 712 C CA . ILE A 1 91 ? -6.682 6.515 9.326 1.00 90.25 91 ILE A CA 1
ATOM 713 C C . ILE A 1 91 ? -6.663 7.747 10.243 1.00 90.25 91 ILE A C 1
ATOM 715 O O . ILE A 1 91 ? -7.040 7.636 11.407 1.00 90.25 91 ILE A O 1
ATOM 719 N N . SER A 1 92 ? -6.255 8.910 9.731 1.00 89.94 92 SER A N 1
ATOM 720 C CA . SER A 1 92 ? -6.175 10.148 10.518 1.00 89.94 92 SER A CA 1
ATOM 721 C C . SER A 1 92 ? -7.553 10.692 10.907 1.00 89.94 92 SER A C 1
ATOM 723 O O . SER A 1 92 ? -7.733 11.086 12.053 1.00 89.94 92 SER A O 1
ATOM 725 N N . GLU A 1 93 ? -8.553 10.630 10.025 1.00 87.56 93 GLU A N 1
ATOM 726 C CA . GLU A 1 93 ? -9.938 10.990 10.376 1.00 87.56 9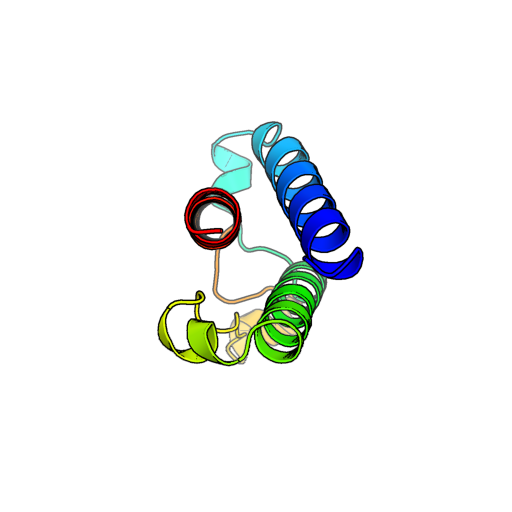3 GLU A CA 1
ATOM 727 C C . GLU A 1 93 ? -10.484 10.106 11.510 1.00 87.56 93 GLU A C 1
ATOM 729 O O . GLU A 1 93 ? -11.121 10.588 12.447 1.00 87.56 93 GLU A O 1
ATOM 734 N N . PHE A 1 94 ? -10.153 8.811 11.501 1.00 81.12 94 PHE A N 1
ATOM 735 C CA . PHE A 1 94 ? -10.505 7.895 12.592 1.00 81.12 94 PHE A CA 1
ATOM 736 C C . PHE A 1 94 ? -9.722 8.139 13.891 1.00 81.12 94 PHE A C 1
ATOM 738 O O . PHE A 1 94 ? -10.175 7.725 14.962 1.00 81.12 94 PHE A O 1
ATOM 745 N N . GLU A 1 95 ? -8.545 8.763 13.814 1.00 79.06 95 GLU A N 1
ATOM 746 C CA . GLU A 1 95 ? -7.794 9.219 14.986 1.00 79.06 95 GLU A CA 1
ATOM 747 C C . GLU A 1 95 ? -8.404 10.488 15.589 1.00 79.06 95 GLU A C 1
ATOM 749 O O . GLU A 1 95 ? -8.458 10.588 16.810 1.00 79.06 95 GLU A O 1
ATOM 754 N N . SER A 1 96 ? -8.863 11.430 14.759 1.00 73.19 96 SER A N 1
ATOM 755 C CA . SER A 1 96 ? -9.414 12.722 15.194 1.00 73.19 96 SER A CA 1
ATOM 756 C C . SER A 1 96 ? -10.890 12.674 15.603 1.00 73.19 96 SER A C 1
ATOM 758 O O . SER A 1 96 ? -11.325 13.515 16.384 1.00 73.19 96 SER A O 1
ATOM 760 N N . GLY A 1 97 ? -11.661 11.707 15.096 1.00 60.84 97 GLY A N 1
ATOM 761 C CA . GLY A 1 97 ? -13.073 11.496 15.444 1.00 60.84 97 GLY A CA 1
ATOM 762 C C . GLY A 1 97 ? -13.321 10.679 16.724 1.00 60.84 97 GLY A C 1
ATOM 763 O O . GLY A 1 97 ? -14.462 10.289 16.973 1.00 60.84 97 GLY A O 1
ATOM 764 N N . LYS A 1 98 ? -12.276 10.380 17.507 1.00 49.34 98 LYS A N 1
ATOM 765 C CA . LYS A 1 98 ? -12.341 9.739 18.833 1.00 49.34 98 LYS A CA 1
ATOM 766 C C . LYS A 1 98 ? -11.867 10.690 19.917 1.00 49.34 98 LYS A C 1
ATOM 768 O O . LYS A 1 98 ? -12.418 10.580 21.032 1.00 49.34 98 LYS A O 1
#

Organism: NCBI:txid2527969

Radius of gyration: 13.9 Å; Cα contacts (8 Å, |Δi|>4): 88; chains: 1; bounding box: 29×25×39 Å

Mean predicted aligned error: 4.19 Å

Sequence (98 aa):
MTKNIKLLKTKIESTKKTLGKLSPDSKQTHISLAIAEDFNGIIDQLVLEVPDIKNIVPKKITSTMPMSHMKKADIKYIDLEIYLDQLIAIISEFESGK

Foldseek 3Di:
DDPVLVVLLVVLVVLLVVLVPDDPVQQQDFAFLVVLVVVQVSLVSVCVVPVPCVPVQDDRWAADPVQVVVRTTPDGNNVSSVNSVSSNVVSVVVVVVD

Solvent-accessible surface area (backbone atoms only — not comparable to full-atom values): 5564 Å² total; per-residue (Å²): 133,63,75,61,59,58,52,51,48,53,51,46,52,52,52,46,58,55,57,70,69,52,52,76,75,58,30,69,35,61,34,40,40,68,58,36,50,55,52,36,50,51,52,51,53,48,32,71,78,40,60,86,46,61,84,74,52,79,78,73,68,57,55,51,76,78,34,46,78,68,48,23,26,75,48,30,42,51,57,50,47,54,48,45,52,52,52,52,52,55,55,47,52,64,60,72,76,107